Protein AF-A0A1V5LA03-F1 (afdb_monomer)

Radius of gyration: 18.46 Å; Cα contacts (8 Å, |Δi|>4): 116; chains: 1; bounding box: 47×45×46 Å

Structure (mmCIF, N/CA/C/O backbone):
data_AF-A0A1V5LA03-F1
#
_entry.id   AF-A0A1V5LA03-F1
#
loop_
_atom_site.group_PDB
_atom_site.id
_atom_site.type_symbol
_atom_site.label_atom_id
_atom_site.label_alt_id
_atom_site.label_comp_id
_atom_site.label_asym_id
_atom_site.label_entity_id
_atom_site.label_seq_id
_atom_site.pdbx_PDB_ins_code
_atom_site.Cartn_x
_atom_site.Cartn_y
_atom_site.Cartn_z
_atom_site.occupancy
_atom_site.B_iso_or_equiv
_atom_site.auth_seq_id
_atom_site.auth_comp_id
_atom_site.auth_asym_id
_atom_site.auth_atom_id
_atom_site.pdbx_PDB_model_num
ATOM 1 N N . MET A 1 1 ? 26.884 -15.734 13.656 1.00 36.31 1 MET A N 1
ATOM 2 C CA . MET A 1 1 ? 27.033 -14.374 14.225 1.00 36.31 1 MET A CA 1
ATOM 3 C C . MET A 1 1 ? 25.658 -13.723 14.182 1.00 36.31 1 MET A C 1
ATOM 5 O O . MET A 1 1 ? 25.024 -13.810 13.143 1.00 36.31 1 MET A O 1
ATOM 9 N N . ARG A 1 2 ? 25.130 -13.234 15.315 1.00 43.97 2 ARG A N 1
ATOM 10 C CA . ARG A 1 2 ? 23.730 -12.782 15.436 1.00 43.97 2 ARG A CA 1
ATOM 11 C C . ARG A 1 2 ? 23.626 -11.277 15.202 1.00 43.97 2 ARG A C 1
ATOM 13 O O . ARG A 1 2 ? 24.325 -10.519 15.867 1.00 43.97 2 ARG A O 1
ATOM 20 N N . ILE A 1 3 ? 22.720 -10.881 14.318 1.00 35.94 3 ILE A N 1
ATOM 21 C CA . ILE A 1 3 ? 22.256 -9.505 14.145 1.00 35.94 3 ILE A CA 1
ATOM 22 C C . ILE A 1 3 ? 20.833 -9.428 14.697 1.00 35.94 3 ILE A C 1
ATOM 24 O O . ILE A 1 3 ? 20.041 -10.348 14.512 1.00 35.94 3 ILE A O 1
ATOM 28 N N . GLY A 1 4 ? 20.533 -8.362 15.430 1.00 36.34 4 GLY A N 1
ATOM 29 C CA . GLY A 1 4 ? 19.195 -8.079 15.927 1.00 36.34 4 GLY A CA 1
ATOM 30 C C . GLY A 1 4 ? 18.905 -6.598 15.761 1.00 36.34 4 GLY A C 1
ATOM 31 O O . GLY A 1 4 ? 19.718 -5.768 16.165 1.00 36.34 4 GLY A O 1
ATOM 32 N N . ALA A 1 5 ? 17.749 -6.279 15.190 1.00 42.44 5 ALA A N 1
ATOM 33 C CA . ALA A 1 5 ? 17.231 -4.923 15.101 1.00 42.44 5 ALA A CA 1
ATOM 34 C C . ALA A 1 5 ? 16.001 -4.782 16.007 1.00 42.44 5 ALA A C 1
ATOM 36 O O . ALA A 1 5 ? 15.197 -5.705 16.137 1.00 42.44 5 ALA A O 1
ATOM 37 N N . LYS A 1 6 ? 15.865 -3.622 16.655 1.00 41.66 6 LYS A N 1
ATOM 38 C CA . LYS A 1 6 ? 14.656 -3.210 17.379 1.00 41.66 6 LYS A CA 1
ATOM 39 C C . LYS A 1 6 ? 14.138 -1.921 16.751 1.00 41.66 6 LYS A C 1
ATOM 41 O O . LYS A 1 6 ? 14.855 -0.924 16.762 1.00 41.66 6 LYS A O 1
ATOM 46 N N . CYS A 1 7 ? 12.897 -1.930 16.277 1.00 50.00 7 CYS A N 1
ATOM 47 C CA . CYS A 1 7 ? 12.140 -0.736 15.901 1.00 50.00 7 CYS A CA 1
ATOM 48 C C . CYS A 1 7 ? 11.028 -0.469 16.934 1.00 50.00 7 CYS A C 1
ATOM 50 O O . CYS A 1 7 ? 10.599 -1.381 17.643 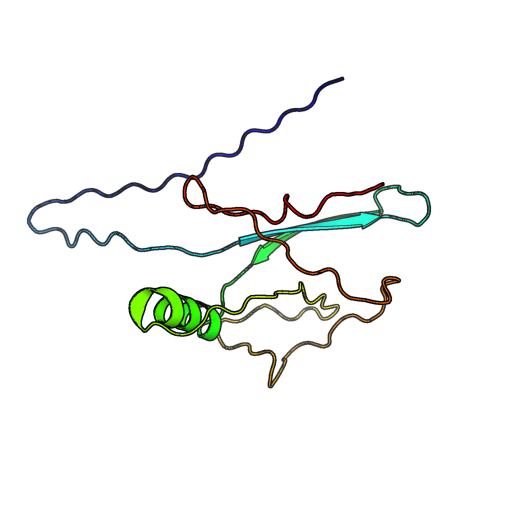1.00 50.00 7 CYS A O 1
ATOM 52 N N . ASN A 1 8 ? 10.611 0.792 17.079 1.00 34.53 8 ASN A N 1
ATOM 53 C CA . ASN A 1 8 ? 9.656 1.222 18.102 1.00 34.53 8 ASN A CA 1
ATOM 54 C C . ASN A 1 8 ? 8.779 2.366 17.578 1.00 34.53 8 ASN A C 1
ATOM 56 O O . ASN A 1 8 ? 9.279 3.479 17.426 1.00 34.53 8 ASN A O 1
ATOM 60 N N . ASP A 1 9 ? 7.480 2.117 17.411 1.00 32.81 9 ASP A N 1
ATOM 61 C CA . ASP A 1 9 ? 6.495 3.151 17.082 1.00 32.81 9 ASP A CA 1
ATOM 62 C C . ASP A 1 9 ? 5.584 3.456 18.281 1.00 32.81 9 ASP A C 1
ATOM 64 O O . ASP A 1 9 ? 5.076 2.568 18.972 1.00 32.81 9 ASP A O 1
ATOM 68 N N . ARG A 1 10 ? 5.396 4.754 18.564 1.00 37.56 10 ARG A N 1
ATOM 69 C CA . ARG A 1 10 ? 4.647 5.280 19.720 1.00 37.56 10 ARG A CA 1
ATOM 70 C C . ARG A 1 10 ? 3.389 6.026 19.271 1.00 37.56 10 ARG A C 1
ATOM 72 O O . ARG A 1 10 ? 3.447 6.844 18.364 1.00 37.56 10 ARG A O 1
ATOM 79 N N . ALA A 1 11 ? 2.285 5.844 19.999 1.00 39.97 11 ALA A N 1
ATOM 80 C CA . ALA A 1 11 ? 1.120 6.732 19.940 1.00 39.97 11 ALA A CA 1
ATOM 81 C C . ALA A 1 11 ? 0.682 7.099 21.367 1.00 39.97 11 ALA A C 1
ATOM 83 O O . ALA A 1 11 ? 0.507 6.207 22.200 1.00 39.97 11 ALA A O 1
ATOM 84 N N . SER A 1 12 ? 0.528 8.395 21.650 1.00 57.69 12 SER A N 1
ATOM 85 C CA . SER A 1 12 ? 0.073 8.949 22.933 1.00 57.69 12 SER A CA 1
ATOM 86 C C . SER A 1 12 ? -1.160 9.839 22.736 1.00 57.69 12 SER A C 1
ATOM 88 O O . SER A 1 12 ? -1.323 10.465 21.691 1.00 57.69 12 SER A O 1
ATOM 90 N N . ALA A 1 13 ? -2.030 9.907 23.748 1.00 52.38 13 ALA A N 1
ATOM 91 C CA . ALA A 1 13 ? -3.160 10.836 23.798 1.00 52.38 13 ALA A CA 1
ATOM 92 C C . ALA A 1 13 ? -3.280 11.447 25.204 1.00 52.38 13 ALA A C 1
ATOM 94 O O . ALA A 1 13 ? -3.107 10.745 26.198 1.00 52.38 13 ALA A O 1
ATOM 95 N N . ALA A 1 14 ? -3.579 12.747 25.284 1.00 55.81 14 ALA A N 1
ATOM 96 C CA . ALA A 1 14 ? -3.845 13.475 26.527 1.00 55.81 14 ALA A CA 1
ATOM 97 C C . ALA A 1 14 ? -5.140 14.297 26.395 1.00 55.81 14 ALA A C 1
ATOM 99 O O . ALA A 1 14 ? -5.385 14.907 25.348 1.00 55.81 14 ALA A O 1
ATOM 100 N N . VAL A 1 15 ? -5.961 14.326 27.453 1.00 49.31 15 VAL A N 1
ATOM 101 C CA . VAL A 1 15 ? -7.228 15.079 27.515 1.00 49.31 15 VAL A CA 1
ATOM 102 C C . VAL A 1 15 ? -7.125 16.225 28.520 1.00 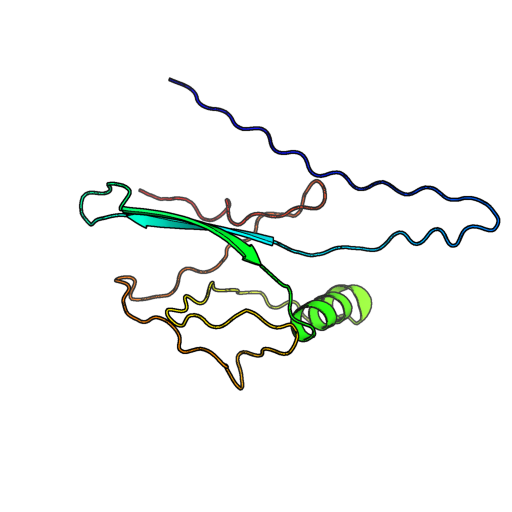49.31 15 VAL A C 1
ATOM 104 O O . VAL A 1 15 ? -6.851 15.984 29.690 1.00 49.31 15 VAL A O 1
ATOM 107 N N . GLY A 1 16 ? -7.341 17.465 28.067 1.00 46.34 16 GLY A N 1
ATOM 108 C CA . GLY A 1 16 ? -7.402 18.665 28.910 1.00 46.34 16 GLY A CA 1
ATOM 109 C C . GLY A 1 16 ? -8.673 19.471 28.627 1.00 46.34 16 GLY A C 1
ATOM 110 O O . GLY A 1 16 ? -9.061 19.621 27.470 1.00 46.34 16 GLY A O 1
ATOM 111 N N . LEU A 1 17 ? -9.337 19.975 29.673 1.00 41.78 17 LEU A N 1
ATOM 112 C CA . LEU A 1 17 ? -10.579 20.748 29.553 1.00 41.78 17 LEU A CA 1
ATOM 113 C C . LEU A 1 17 ? -10.304 22.066 28.800 1.00 41.78 17 LEU A C 1
ATOM 115 O O . LEU A 1 17 ? -9.498 22.876 29.247 1.00 41.78 17 LEU A O 1
ATOM 119 N N . GLY A 1 18 ? -10.945 22.261 27.644 1.00 53.47 18 GLY A N 1
ATOM 120 C CA . GLY A 1 18 ? -10.741 23.425 26.763 1.00 53.47 18 GLY A CA 1
ATOM 121 C C . GLY A 1 18 ? -9.760 23.201 25.605 1.00 53.47 18 GLY A C 1
ATOM 122 O O . GLY A 1 18 ? -9.753 23.975 24.649 1.00 53.47 18 GLY A O 1
ATOM 123 N N . SER A 1 19 ? -9.008 22.102 25.615 1.00 52.28 19 SER A N 1
ATOM 124 C CA . SER A 1 19 ? -8.227 21.646 24.467 1.00 52.28 19 SER A CA 1
ATOM 125 C C . SER A 1 19 ? -9.067 20.661 23.663 1.00 52.28 19 SER A C 1
ATOM 127 O O . SER A 1 19 ? -9.583 19.685 24.205 1.00 52.28 19 SER A O 1
ATOM 129 N N . ARG A 1 20 ? -9.198 20.868 22.347 1.00 52.78 20 ARG A N 1
ATOM 130 C CA . ARG A 1 20 ? -9.663 19.797 21.454 1.00 52.78 20 ARG A CA 1
ATOM 131 C C . ARG A 1 20 ? -8.589 18.717 21.429 1.00 52.78 20 ARG A C 1
ATOM 133 O O . ARG A 1 20 ? -7.708 18.737 20.575 1.00 52.78 20 ARG A O 1
ATOM 140 N N . SER A 1 21 ? -8.651 17.791 22.374 1.00 53.06 21 SER A N 1
ATOM 141 C CA . SER A 1 21 ? -7.851 16.576 22.366 1.00 53.06 21 SER A CA 1
ATOM 142 C C . SER A 1 21 ? -8.282 15.718 21.187 1.00 53.06 21 SER A C 1
ATOM 144 O O . SER A 1 21 ? -9.173 14.882 21.286 1.00 53.06 21 SER A O 1
ATOM 146 N N . ARG A 1 22 ? -7.683 15.982 20.026 1.00 53.12 22 ARG A N 1
ATOM 147 C CA . ARG A 1 22 ? -7.818 15.148 18.837 1.00 53.12 22 ARG A CA 1
ATOM 148 C C . ARG A 1 22 ? -6.743 14.071 18.901 1.00 53.12 22 ARG A C 1
ATOM 150 O O . ARG A 1 22 ? -5.596 14.320 18.548 1.00 53.12 22 ARG A O 1
ATOM 157 N N . ALA A 1 23 ? -7.121 12.877 19.343 1.00 56.31 23 ALA A N 1
ATOM 158 C CA . ALA A 1 23 ? -6.393 11.671 18.972 1.00 56.31 23 ALA A CA 1
ATOM 159 C C . ALA A 1 23 ? -6.784 11.341 17.521 1.00 56.31 23 ALA A C 1
ATOM 161 O O . ALA A 1 23 ? -7.953 11.083 17.245 1.00 56.31 23 ALA A O 1
ATOM 162 N N . GLY A 1 24 ? -5.840 11.449 16.586 1.00 67.00 24 GLY A N 1
ATOM 163 C CA . GLY A 1 24 ? -6.039 11.084 15.182 1.00 67.00 24 GLY A CA 1
ATOM 164 C C . GLY A 1 24 ? -5.301 9.790 14.857 1.00 67.00 24 GLY A C 1
ATOM 165 O O . GLY A 1 24 ? -4.173 9.604 15.313 1.00 67.00 24 GLY A O 1
ATOM 166 N N . ALA A 1 25 ? -5.917 8.914 14.066 1.00 74.44 25 ALA A N 1
ATOM 167 C CA . ALA A 1 25 ? -5.216 7.784 13.470 1.00 74.44 25 ALA A CA 1
ATOM 168 C C . ALA A 1 25 ? -4.392 8.287 12.276 1.00 74.44 25 ALA A C 1
ATOM 170 O O . ALA A 1 25 ? -4.928 8.952 11.39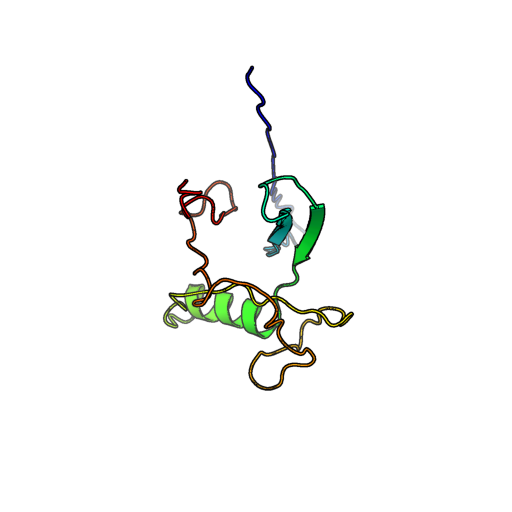1 1.00 74.44 25 ALA A O 1
ATOM 171 N N . LYS A 1 26 ? -3.091 7.990 12.267 1.00 80.12 26 LYS A N 1
ATOM 172 C CA . LYS A 1 26 ? -2.234 8.133 11.087 1.00 80.12 26 LYS A CA 1
ATOM 173 C C . LYS A 1 26 ? -1.939 6.732 10.588 1.00 80.12 26 LYS A C 1
ATOM 175 O O . LYS A 1 26 ? -1.416 5.920 11.346 1.00 80.12 26 LYS A O 1
ATOM 180 N N . LEU A 1 27 ? -2.325 6.462 9.353 1.00 83.38 27 LEU A N 1
ATOM 181 C CA . LEU A 1 27 ? -2.107 5.186 8.695 1.00 83.38 27 LEU A CA 1
ATOM 182 C C . LEU A 1 27 ? -1.125 5.434 7.554 1.00 83.38 27 LEU A C 1
ATOM 184 O O . LEU A 1 27 ? -1.237 6.431 6.844 1.00 83.38 27 LEU A O 1
ATOM 188 N N . GLY A 1 28 ? -0.144 4.556 7.433 1.00 84.44 28 GLY A N 1
ATOM 189 C CA . GLY A 1 28 ? 0.917 4.631 6.442 1.00 84.44 28 GLY A CA 1
ATOM 190 C C . GLY A 1 28 ? 1.727 3.345 6.473 1.00 84.44 28 GLY A C 1
ATOM 191 O O . GLY A 1 28 ? 1.502 2.484 7.326 1.00 84.44 28 GLY A O 1
ATOM 192 N N . GLY A 1 29 ? 2.660 3.220 5.542 1.00 83.31 29 GLY A N 1
ATOM 193 C CA . GLY A 1 29 ? 3.541 2.066 5.464 1.00 83.31 29 GLY A CA 1
ATOM 194 C C . GLY A 1 29 ? 4.907 2.461 4.942 1.00 83.31 29 GLY A C 1
ATOM 195 O O . GLY A 1 29 ? 5.086 3.530 4.362 1.00 83.31 29 GLY A O 1
ATOM 196 N N . VAL A 1 30 ? 5.868 1.577 5.155 1.00 85.69 30 VAL A N 1
ATOM 197 C CA . VAL A 1 30 ? 7.189 1.664 4.550 1.00 85.69 30 VAL A CA 1
ATOM 198 C C . VAL A 1 30 ? 7.431 0.341 3.856 1.00 85.69 30 VAL A C 1
ATOM 200 O O . VAL A 1 30 ? 7.232 -0.709 4.464 1.00 85.69 30 VAL A O 1
ATOM 203 N N . PHE A 1 31 ? 7.862 0.410 2.606 1.00 83.25 31 PHE A N 1
ATOM 204 C CA . PHE A 1 31 ? 8.312 -0.742 1.850 1.00 83.25 31 PHE A CA 1
ATOM 205 C C . PHE A 1 31 ? 9.825 -0.707 1.746 1.00 83.25 31 PHE A C 1
ATOM 207 O O . PHE A 1 31 ? 10.425 0.338 1.499 1.00 83.25 31 PHE A O 1
ATOM 214 N N . GLU A 1 32 ? 10.428 -1.864 1.960 1.00 86.25 32 GLU A N 1
ATOM 215 C CA . GLU A 1 32 ? 11.839 -2.098 1.717 1.00 86.25 32 GLU A CA 1
ATOM 216 C C . GLU A 1 32 ? 11.910 -3.056 0.531 1.00 86.25 32 GLU A C 1
ATOM 218 O O . GLU A 1 32 ? 11.330 -4.142 0.563 1.00 86.25 32 GLU A O 1
ATOM 223 N N . LEU A 1 33 ? 12.522 -2.595 -0.554 1.00 81.56 33 LEU A N 1
ATOM 224 C CA . LEU A 1 33 ? 12.677 -3.330 -1.796 1.00 81.56 33 LEU A CA 1
ATOM 225 C C . LEU A 1 33 ? 14.135 -3.752 -1.915 1.00 81.56 33 LEU A C 1
ATOM 227 O O . LEU A 1 33 ? 15.046 -2.954 -1.690 1.00 81.56 33 LEU A O 1
ATOM 231 N N . GLU A 1 34 ? 14.363 -5.001 -2.294 1.00 85.50 34 GLU A N 1
ATOM 232 C CA . GLU A 1 34 ? 15.687 -5.514 -2.617 1.00 85.50 34 GLU A CA 1
ATOM 233 C C . GLU A 1 34 ? 15.649 -6.129 -4.008 1.00 85.50 34 GLU A C 1
ATOM 235 O O . GLU A 1 34 ? 14.848 -7.021 -4.282 1.00 85.50 34 GLU A O 1
ATOM 240 N N . CYS A 1 35 ? 16.549 -5.685 -4.880 1.00 81.94 35 CYS A N 1
ATOM 241 C CA . CYS A 1 35 ? 16.812 -6.370 -6.134 1.00 81.94 35 CYS A CA 1
ATOM 242 C C . CYS A 1 35 ? 18.080 -7.197 -5.982 1.00 81.94 35 CYS A C 1
ATOM 244 O O . CYS A 1 35 ? 19.140 -6.683 -5.603 1.00 81.94 35 CYS A O 1
ATOM 246 N N . ARG A 1 36 ? 17.981 -8.488 -6.294 1.00 84.38 36 ARG A N 1
ATOM 247 C CA . ARG A 1 36 ? 19.094 -9.434 -6.248 1.00 84.38 36 ARG A CA 1
ATOM 248 C C . ARG A 1 36 ? 19.433 -9.896 -7.654 1.00 84.38 36 ARG A C 1
ATOM 250 O O . ARG A 1 36 ? 18.564 -10.056 -8.502 1.00 84.38 36 ARG A O 1
ATOM 257 N N . ARG A 1 37 ? 20.725 -10.081 -7.903 1.00 83.75 37 ARG A N 1
ATOM 258 C CA . ARG A 1 37 ? 21.219 -10.688 -9.139 1.00 83.75 37 ARG A CA 1
ATOM 259 C C . ARG A 1 37 ? 20.885 -12.187 -9.152 1.00 83.75 37 ARG A C 1
ATOM 261 O O . ARG A 1 37 ? 20.657 -12.760 -8.087 1.00 83.75 37 ARG A O 1
ATOM 268 N N . PRO A 1 38 ? 20.967 -12.853 -10.319 1.00 82.31 38 PRO A N 1
ATOM 269 C CA . PRO A 1 38 ? 20.760 -14.301 -10.416 1.00 82.31 38 PRO A CA 1
ATOM 270 C C . PRO A 1 38 ? 21.688 -15.150 -9.529 1.00 82.31 38 PRO A C 1
ATOM 272 O O . PRO A 1 38 ? 21.368 -16.291 -9.221 1.00 82.31 38 PRO A O 1
ATOM 275 N N . ASP A 1 39 ? 22.838 -14.613 -9.109 1.00 87.81 39 ASP A N 1
ATOM 276 C CA . ASP A 1 39 ? 23.768 -15.268 -8.178 1.00 87.81 39 ASP A CA 1
ATOM 277 C C . ASP A 1 39 ? 23.398 -15.078 -6.689 1.00 87.81 39 ASP A C 1
ATOM 279 O O . ASP A 1 39 ? 24.148 -15.495 -5.806 1.00 87.81 39 ASP A O 1
ATOM 283 N N . GLY A 1 40 ? 22.266 -14.427 -6.401 1.00 83.25 40 GLY A N 1
ATOM 284 C CA . GLY A 1 40 ? 21.774 -14.125 -5.056 1.00 83.25 40 GLY A CA 1
ATOM 285 C C . GLY A 1 40 ? 22.397 -12.884 -4.406 1.00 83.25 40 GLY A C 1
ATOM 286 O O . GLY A 1 40 ? 21.974 -12.493 -3.312 1.00 83.25 40 GLY A O 1
ATOM 287 N N . SER A 1 41 ? 23.375 -12.234 -5.052 1.00 88.31 41 SER A N 1
ATOM 288 C CA . SER A 1 41 ? 24.000 -11.016 -4.530 1.00 88.31 41 SER A CA 1
ATOM 289 C C . SER A 1 41 ? 23.066 -9.810 -4.638 1.00 88.31 41 SER A C 1
ATOM 291 O O . SER A 1 41 ? 22.363 -9.633 -5.633 1.00 88.31 41 SER A O 1
ATOM 293 N N . LEU A 1 42 ? 23.081 -8.937 -3.626 1.00 87.75 42 LEU A N 1
ATOM 294 C CA . LEU A 1 42 ? 22.302 -7.699 -3.642 1.00 87.75 42 LEU A CA 1
ATOM 295 C C . LEU A 1 42 ? 22.804 -6.786 -4.774 1.00 87.75 42 LEU A C 1
ATOM 297 O O . LEU A 1 42 ? 23.983 -6.414 -4.825 1.00 87.75 42 LEU A O 1
ATOM 301 N N . ALA A 1 43 ? 21.916 -6.449 -5.705 1.00 87.56 43 ALA A N 1
ATOM 302 C CA . ALA A 1 43 ? 22.176 -5.467 -6.749 1.00 87.56 43 ALA A CA 1
ATOM 303 C C . ALA A 1 43 ? 21.959 -4.057 -6.201 1.00 87.56 43 ALA A C 1
ATOM 305 O O . ALA A 1 43 ? 22.858 -3.220 -6.296 1.00 87.56 43 ALA A O 1
ATOM 306 N N . TRP A 1 44 ? 20.794 -3.831 -5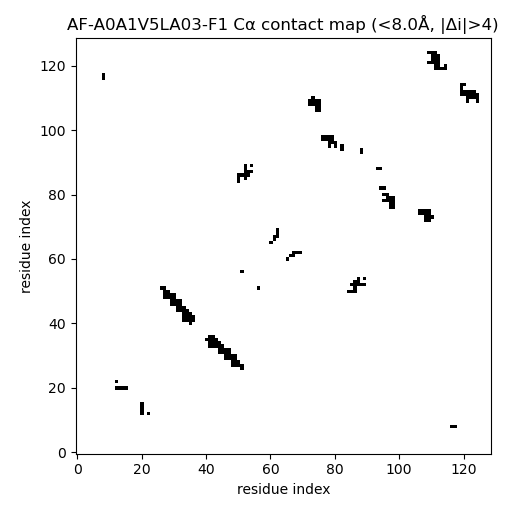.594 1.00 86.81 44 TRP A N 1
ATOM 307 C CA . TRP A 1 44 ? 20.421 -2.591 -4.924 1.00 86.81 44 TRP A CA 1
ATOM 308 C C . TRP A 1 44 ? 19.305 -2.846 -3.902 1.00 86.81 44 TRP A C 1
ATOM 310 O O . TRP A 1 44 ? 18.623 -3.869 -3.956 1.00 86.81 44 TRP A O 1
ATOM 320 N N . SER A 1 45 ? 19.135 -1.910 -2.969 1.00 87.19 45 SER A N 1
ATOM 321 C CA . SER A 1 45 ? 18.017 -1.876 -2.027 1.00 87.19 45 SER A CA 1
ATOM 322 C C . SER A 1 45 ? 17.480 -0.452 -1.924 1.00 87.19 45 SER A C 1
ATOM 324 O O . SER A 1 45 ? 18.249 0.510 -2.000 1.00 87.19 45 SER A O 1
ATOM 326 N N . GLU A 1 46 ? 16.167 -0.328 -1.776 1.00 85.00 46 GLU A N 1
ATOM 327 C CA . GLU A 1 46 ? 15.461 0.935 -1.621 1.00 85.00 46 GLU A CA 1
ATOM 328 C C . GLU A 1 46 ? 14.475 0.848 -0.458 1.00 85.00 46 GLU A C 1
ATOM 330 O O . GLU A 1 46 ? 13.858 -0.186 -0.219 1.00 85.00 46 GLU A O 1
ATOM 335 N N . ARG A 1 47 ? 14.300 1.959 0.257 1.00 85.81 47 ARG A N 1
ATOM 336 C CA . ARG A 1 47 ? 13.279 2.102 1.290 1.00 85.81 47 ARG A CA 1
ATOM 337 C C . ARG A 1 47 ? 12.369 3.263 0.918 1.00 85.81 47 ARG A C 1
ATOM 339 O O . ARG A 1 47 ? 12.816 4.408 0.925 1.00 85.81 47 ARG A O 1
ATOM 346 N N . ALA A 1 48 ? 11.102 2.968 0.659 1.00 82.69 48 ALA A N 1
ATOM 347 C CA . ALA A 1 48 ? 10.106 3.933 0.214 1.00 82.69 48 ALA A CA 1
ATOM 348 C C . ALA A 1 48 ? 8.958 4.050 1.224 1.00 82.69 48 ALA A C 1
ATOM 350 O O . ALA A 1 48 ? 8.465 3.055 1.760 1.00 82.69 48 ALA A O 1
ATOM 351 N N . GLU A 1 49 ? 8.521 5.278 1.495 1.00 84.25 49 GLU A N 1
ATOM 352 C CA . GLU A 1 49 ? 7.296 5.525 2.258 1.00 84.25 49 GLU A CA 1
ATOM 353 C C . GLU A 1 49 ? 6.091 5.409 1.326 1.00 84.25 49 GLU A C 1
ATOM 355 O O . GLU A 1 49 ? 6.088 5.971 0.233 1.00 84.25 49 GLU A O 1
ATOM 360 N N . ASN A 1 50 ? 5.059 4.691 1.764 1.00 81.50 50 ASN A N 1
ATOM 361 C CA . ASN A 1 50 ? 3.840 4.525 0.991 1.00 81.50 50 ASN A CA 1
ATOM 362 C C . ASN A 1 50 ? 2.713 5.398 1.531 1.00 81.50 50 ASN A C 1
ATOM 364 O O . ASN A 1 50 ? 2.381 5.363 2.723 1.00 81.50 50 ASN A O 1
ATOM 368 N N . ILE A 1 51 ? 2.080 6.121 0.613 1.00 86.69 51 ILE A N 1
ATOM 369 C CA . ILE A 1 51 ? 0.837 6.837 0.865 1.00 86.69 51 ILE A CA 1
ATOM 370 C C . ILE A 1 51 ? -0.346 5.869 0.796 1.00 86.69 51 ILE A C 1
ATOM 372 O O . ILE A 1 51 ? -0.396 4.964 -0.034 1.00 86.69 51 ILE A O 1
ATOM 376 N N . ILE A 1 52 ? -1.332 6.078 1.663 1.00 88.75 52 ILE A N 1
ATOM 377 C CA . ILE A 1 52 ? -2.644 5.446 1.522 1.00 88.75 52 ILE A CA 1
ATOM 378 C C . ILE A 1 52 ? -3.529 6.423 0.755 1.00 88.75 52 ILE A C 1
ATOM 380 O O . ILE A 1 52 ? -3.688 7.567 1.181 1.00 88.75 52 ILE A O 1
ATOM 384 N N . THR A 1 53 ? -4.077 5.981 -0.375 1.00 90.62 53 THR A N 1
ATOM 385 C CA . THR A 1 53 ? -4.976 6.791 -1.206 1.00 90.62 53 THR A CA 1
ATOM 386 C C . THR A 1 53 ? -6.273 7.121 -0.466 1.00 90.62 53 THR A C 1
ATOM 388 O O . THR A 1 53 ? -6.647 6.446 0.497 1.00 90.62 53 THR A O 1
ATOM 391 N N . ASP A 1 54 ? -6.998 8.136 -0.934 1.00 91.62 54 ASP A N 1
ATOM 392 C CA . ASP A 1 54 ? -8.300 8.519 -0.379 1.00 91.62 54 ASP A CA 1
ATOM 393 C C . ASP A 1 54 ? -9.289 7.344 -0.428 1.00 91.62 54 ASP A C 1
ATOM 395 O O . ASP A 1 54 ? -10.029 7.100 0.527 1.00 91.62 54 ASP A O 1
ATOM 399 N N . GLU A 1 55 ? -9.254 6.556 -1.507 1.00 91.31 55 GLU A N 1
ATOM 400 C CA . GLU A 1 55 ? -10.031 5.321 -1.627 1.00 91.31 55 GLU A CA 1
ATOM 401 C C . GLU A 1 55 ? -9.642 4.296 -0.551 1.00 91.31 55 GLU A C 1
ATOM 403 O O . GLU A 1 55 ? -10.517 3.703 0.082 1.00 91.31 55 GLU A O 1
ATOM 408 N N . GLY A 1 56 ? -8.342 4.123 -0.288 1.00 90.50 56 GLY A N 1
ATOM 409 C CA . GLY A 1 56 ? -7.849 3.246 0.773 1.00 90.50 56 GLY A CA 1
ATOM 410 C C . GLY A 1 56 ? -8.299 3.695 2.166 1.00 90.50 56 GLY A C 1
ATOM 411 O O . GLY A 1 56 ? -8.756 2.875 2.963 1.00 90.50 56 GLY A O 1
ATOM 412 N N . LEU A 1 57 ? -8.240 4.997 2.457 1.00 92.19 57 LEU A N 1
ATOM 413 C CA . LEU A 1 57 ? -8.715 5.554 3.728 1.00 92.19 57 LEU A CA 1
ATOM 414 C C . LEU A 1 57 ? -10.227 5.36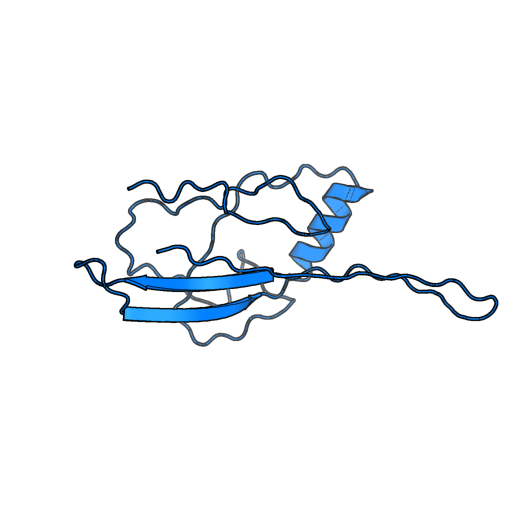2 3.904 1.00 92.19 57 LEU A C 1
ATOM 416 O O . LEU A 1 57 ? -10.668 4.945 4.978 1.00 92.19 57 LEU A O 1
ATOM 420 N N . ASN A 1 58 ? -11.015 5.597 2.852 1.00 93.06 58 ASN A N 1
ATOM 421 C CA . ASN A 1 58 ? -12.455 5.337 2.864 1.00 93.06 58 ASN A CA 1
ATOM 422 C C . ASN A 1 58 ? -12.750 3.849 3.079 1.00 93.06 58 ASN A C 1
ATOM 424 O O . ASN A 1 58 ? -13.564 3.507 3.934 1.00 93.06 58 ASN A O 1
ATOM 428 N N . ARG A 1 59 ? -12.021 2.952 2.400 1.00 93.31 59 ARG A N 1
ATOM 429 C CA . ARG A 1 59 ? -12.177 1.503 2.576 1.00 93.31 59 ARG A CA 1
ATOM 430 C C . ARG A 1 59 ? -11.939 1.067 4.019 1.00 93.31 59 ARG A C 1
ATOM 432 O O . ARG A 1 59 ? -12.652 0.197 4.513 1.00 93.31 59 ARG A O 1
ATOM 439 N N . ILE A 1 60 ? -10.968 1.663 4.708 1.00 92.69 60 ILE A N 1
ATOM 440 C CA . ILE A 1 60 ? -10.703 1.368 6.123 1.00 92.69 60 ILE A CA 1
ATOM 441 C C . ILE A 1 60 ? -11.901 1.769 6.991 1.00 92.69 60 ILE A C 1
ATOM 443 O O . ILE A 1 60 ? -12.302 1.001 7.865 1.00 92.69 60 ILE A O 1
ATOM 447 N N . LEU A 1 61 ? -12.508 2.932 6.740 1.00 93.94 61 LEU A N 1
ATOM 448 C CA . LEU A 1 61 ? -13.714 3.364 7.454 1.00 93.94 61 LEU A CA 1
ATOM 449 C C . LEU A 1 61 ? -14.913 2.456 7.147 1.00 93.94 61 LEU A C 1
ATOM 451 O O . LEU A 1 61 ? -15.636 2.071 8.067 1.00 93.94 61 LEU A O 1
ATOM 455 N N . ASP A 1 62 ? -15.088 2.059 5.890 1.00 96.38 62 ASP A N 1
ATOM 456 C CA . ASP A 1 62 ? -16.182 1.188 5.464 1.00 96.38 62 ASP A CA 1
ATOM 457 C C . ASP A 1 62 ? -16.096 -0.205 6.099 1.00 96.38 62 ASP A C 1
ATOM 459 O O . ASP A 1 62 ? -17.089 -0.729 6.606 1.00 96.38 62 ASP A O 1
ATOM 463 N N . VAL A 1 63 ? -14.904 -0.804 6.126 1.00 95.44 63 VAL A N 1
ATOM 464 C CA . VAL A 1 63 ? -14.699 -2.122 6.743 1.00 95.44 63 VAL A CA 1
ATOM 465 C C . VAL A 1 63 ? -14.887 -2.050 8.258 1.00 95.44 63 VAL A C 1
ATOM 467 O O . VAL A 1 63 ? -15.563 -2.896 8.838 1.00 95.44 63 VAL A O 1
ATOM 470 N N . MET A 1 64 ? -14.326 -1.028 8.912 1.00 93.31 64 MET A N 1
ATOM 471 C CA . MET A 1 64 ? -14.315 -0.958 10.376 1.00 93.31 64 MET A CA 1
ATOM 472 C C . MET A 1 64 ? -15.629 -0.462 10.988 1.00 93.31 64 MET A C 1
ATOM 474 O O . MET A 1 64 ? -15.938 -0.831 12.120 1.00 93.31 64 MET A O 1
ATOM 478 N N . LEU A 1 65 ? -16.376 0.402 10.291 1.00 94.31 65 LEU A N 1
ATOM 479 C CA . LEU A 1 65 ? -17.551 1.087 10.848 1.00 94.31 65 LEU A CA 1
ATOM 480 C C . LEU A 1 65 ? -18.838 0.824 10.065 1.00 94.31 65 LEU A C 1
ATOM 482 O O . LEU A 1 65 ? -19.908 0.783 10.672 1.00 94.31 65 LEU A O 1
ATOM 486 N N . HIS A 1 66 ? -18.756 0.670 8.742 1.00 95.50 66 HIS A N 1
ATOM 487 C CA . HIS A 1 66 ? -19.935 0.467 7.894 1.00 95.50 66 HIS A CA 1
ATOM 488 C C . HIS A 1 66 ? -20.301 -1.016 7.719 1.00 95.50 66 HIS A C 1
ATOM 490 O O . HIS A 1 66 ? -21.440 -1.332 7.382 1.00 95.50 66 HIS A O 1
ATOM 496 N N . GLY A 1 67 ? -19.368 -1.931 8.001 1.00 93.94 67 GLY A N 1
ATOM 497 C CA . GLY A 1 67 ? -19.578 -3.374 7.879 1.00 93.94 67 GLY A CA 1
ATOM 498 C C . GLY A 1 67 ? -19.361 -3.912 6.464 1.00 93.94 67 GLY A C 1
ATOM 499 O O . GLY A 1 67 ? -19.831 -5.004 6.146 1.00 93.94 67 GLY A O 1
ATOM 500 N N . THR A 1 68 ? -18.653 -3.168 5.611 1.00 96.12 68 THR A N 1
ATOM 501 C CA . THR A 1 68 ? -18.226 -3.664 4.298 1.00 96.12 68 THR A CA 1
ATOM 502 C C . THR A 1 68 ? -17.256 -4.833 4.467 1.00 96.12 68 THR A C 1
ATOM 504 O O . THR A 1 68 ? -16.423 -4.851 5.374 1.00 96.12 68 THR A O 1
ATOM 507 N N . THR A 1 69 ? -17.338 -5.824 3.580 1.00 95.88 69 THR A N 1
ATOM 508 C CA . THR A 1 69 ? -16.407 -6.957 3.584 1.00 95.88 69 THR A CA 1
ATOM 509 C C . THR A 1 69 ? -14.982 -6.495 3.272 1.00 95.88 69 THR A C 1
ATOM 511 O O . THR A 1 69 ? -14.751 -5.707 2.356 1.00 95.88 69 THR A O 1
ATOM 514 N N . GLN A 1 70 ? -14.015 -7.002 4.035 1.00 93.38 70 GLN A N 1
ATOM 515 C CA . GLN A 1 70 ? -12.599 -6.727 3.821 1.00 93.38 70 GLN A CA 1
ATOM 516 C C . GLN A 1 70 ? -12.123 -7.277 2.466 1.00 93.38 70 GLN A C 1
ATOM 518 O O . GLN A 1 70 ? -12.475 -8.392 2.080 1.00 93.38 70 GLN A O 1
ATOM 523 N N . THR A 1 71 ? -11.262 -6.527 1.774 1.00 91.56 71 THR A N 1
ATOM 524 C CA . THR A 1 71 ? -10.467 -7.077 0.667 1.00 91.56 71 THR A CA 1
ATOM 525 C C . THR A 1 71 ? -9.478 -8.096 1.233 1.00 91.56 71 THR A C 1
ATOM 527 O O . THR A 1 71 ? -8.564 -7.717 1.965 1.00 91.56 71 THR A O 1
ATOM 530 N N . ALA A 1 72 ? -9.677 -9.374 0.911 1.00 88.69 72 ALA A N 1
ATOM 531 C CA . ALA A 1 72 ? -8.945 -10.486 1.521 1.00 88.69 72 ALA A CA 1
ATOM 532 C C . ALA A 1 72 ? -7.598 -10.806 0.855 1.00 88.69 72 ALA A C 1
ATOM 534 O O . ALA A 1 72 ? -6.814 -11.572 1.400 1.00 88.69 72 ALA A O 1
ATOM 535 N N . THR A 1 73 ? -7.333 -10.282 -0.341 1.00 90.00 73 THR A N 1
ATOM 536 C CA . THR A 1 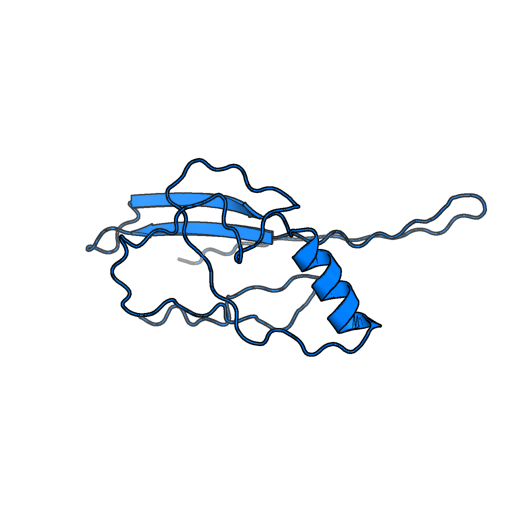73 ? -6.090 -10.568 -1.062 1.00 90.00 73 THR A CA 1
ATOM 537 C C . THR A 1 73 ? -5.527 -9.286 -1.632 1.00 90.00 73 THR A C 1
ATOM 539 O O . THR A 1 73 ? -6.222 -8.547 -2.330 1.00 90.00 73 THR A O 1
ATOM 542 N N . TRP A 1 74 ? -4.261 -9.044 -1.319 1.00 87.81 74 TRP A N 1
ATOM 543 C CA . TRP A 1 74 ? -3.513 -7.876 -1.748 1.00 87.81 74 TRP A CA 1
ATOM 544 C C . TRP A 1 74 ? -2.264 -8.314 -2.500 1.00 87.81 74 TRP A C 1
ATOM 546 O O . TRP A 1 74 ? -1.724 -9.391 -2.259 1.00 87.81 74 TRP A O 1
ATOM 556 N N . TYR A 1 75 ? -1.800 -7.456 -3.399 1.00 85.81 75 TYR A N 1
ATOM 557 C CA . TYR A 1 75 ? -0.574 -7.642 -4.165 1.00 85.81 75 TYR A CA 1
ATOM 558 C C . TYR A 1 75 ? 0.199 -6.326 -4.163 1.00 85.81 75 TYR A C 1
ATOM 560 O O . TYR A 1 75 ? -0.407 -5.252 -4.118 1.00 85.81 75 TYR A O 1
ATOM 568 N N . CYS A 1 76 ? 1.527 -6.402 -4.224 1.00 83.25 76 CYS A N 1
ATOM 569 C CA . CYS A 1 76 ? 2.352 -5.230 -4.492 1.00 83.25 76 CYS A CA 1
ATOM 570 C C . CYS A 1 76 ? 2.445 -5.040 -6.011 1.00 83.25 76 CYS A C 1
ATOM 572 O O . CYS A 1 76 ? 2.853 -5.960 -6.719 1.00 83.25 76 CYS A O 1
ATOM 574 N N . GLY A 1 77 ? 2.028 -3.875 -6.507 1.00 81.88 77 GLY A N 1
ATOM 575 C CA . GLY A 1 77 ? 2.217 -3.497 -7.906 1.00 81.88 77 GLY A CA 1
ATOM 576 C C . GLY A 1 77 ? 3.561 -2.799 -8.071 1.00 81.88 77 GLY A C 1
ATOM 577 O O . GLY A 1 77 ? 3.800 -1.777 -7.431 1.00 81.88 77 GLY A O 1
ATOM 578 N N . LEU A 1 78 ? 4.432 -3.345 -8.916 1.00 82.44 78 LEU A N 1
ATOM 579 C CA . LEU A 1 78 ? 5.725 -2.737 -9.229 1.00 82.44 78 LEU A CA 1
ATOM 580 C C . LEU A 1 78 ? 5.557 -1.753 -10.385 1.00 82.44 78 LEU A C 1
ATOM 582 O O . LEU A 1 78 ? 4.920 -2.077 -11.382 1.00 82.44 78 LEU A O 1
ATOM 586 N N . VAL A 1 79 ? 6.138 -0.562 -10.283 1.00 81.19 79 VAL A N 1
ATOM 587 C CA . VAL A 1 79 ? 6.047 0.477 -11.319 1.00 81.19 79 VAL A CA 1
ATOM 588 C C . VAL A 1 79 ? 7.446 0.903 -11.745 1.00 81.19 79 VAL A C 1
ATOM 590 O O . VAL A 1 79 ? 8.324 1.068 -10.906 1.00 81.19 79 VAL A O 1
ATOM 593 N N . GLU A 1 80 ? 7.665 1.067 -13.050 1.00 77.50 80 GLU A N 1
ATOM 594 C CA . GLU A 1 80 ? 8.961 1.517 -13.598 1.00 77.50 80 GLU A CA 1
ATOM 595 C C . GLU A 1 80 ? 8.963 3.010 -13.951 1.00 77.50 80 GLU A C 1
ATOM 597 O O . GLU A 1 80 ? 10.003 3.588 -14.265 1.00 77.50 80 GLU A O 1
ATOM 602 N N . SER A 1 81 ? 7.793 3.653 -13.932 1.00 76.12 81 SER A N 1
ATOM 603 C CA . SER A 1 81 ? 7.674 5.079 -14.212 1.00 76.12 81 SER A CA 1
ATOM 604 C C . SER A 1 81 ? 8.013 5.912 -12.981 1.00 76.12 81 SER A C 1
ATOM 606 O O . SER A 1 81 ? 7.619 5.581 -11.866 1.00 76.12 81 SER A O 1
ATOM 608 N N . ASN A 1 82 ? 8.658 7.060 -13.197 1.00 73.19 82 ASN A N 1
ATOM 609 C CA . ASN A 1 82 ? 8.944 8.047 -12.153 1.00 73.19 82 ASN A CA 1
ATOM 610 C C . ASN A 1 82 ? 7.691 8.878 -11.801 1.00 73.19 82 ASN A C 1
ATOM 612 O O . ASN A 1 82 ? 7.703 10.107 -11.876 1.00 73.19 82 ASN A O 1
ATOM 616 N N . THR A 1 83 ? 6.581 8.191 -11.530 1.00 80.88 83 THR A N 1
ATOM 617 C CA . THR A 1 83 ? 5.290 8.799 -11.209 1.00 80.88 83 THR A CA 1
ATOM 618 C C . THR A 1 83 ? 5.184 8.956 -9.700 1.00 80.88 83 THR A C 1
ATOM 620 O O . THR A 1 83 ? 5.172 7.963 -8.976 1.00 80.88 83 THR A O 1
ATOM 623 N N . ASP A 1 84 ? 5.056 10.196 -9.230 1.00 82.88 84 ASP A N 1
ATOM 624 C CA . ASP A 1 84 ? 4.862 10.466 -7.807 1.00 82.88 84 ASP A CA 1
ATOM 625 C C . ASP A 1 84 ? 3.505 9.923 -7.336 1.00 82.88 84 ASP A C 1
ATOM 627 O O . ASP A 1 84 ? 2.481 10.213 -7.965 1.00 82.88 84 ASP A O 1
ATOM 631 N N . PRO A 1 85 ? 3.455 9.169 -6.226 1.00 81.88 85 PRO A N 1
ATOM 632 C CA . PRO A 1 85 ? 2.204 8.632 -5.722 1.00 81.88 85 PRO A CA 1
ATOM 633 C C . PRO A 1 85 ? 1.298 9.766 -5.220 1.00 81.88 85 PRO A C 1
ATOM 635 O O . PRO A 1 85 ? 1.731 10.659 -4.489 1.00 81.88 85 PRO A O 1
ATOM 638 N N . ALA A 1 86 ? 0.017 9.727 -5.594 1.00 85.25 86 ALA A N 1
ATOM 639 C CA . ALA A 1 86 ? -0.955 10.763 -5.250 1.00 85.25 86 ALA A CA 1
ATOM 640 C C . ALA A 1 86 ? -2.211 10.180 -4.589 1.00 85.25 86 ALA A C 1
ATOM 642 O O . ALA A 1 86 ? -2.638 9.067 -4.891 1.00 85.25 86 ALA A O 1
ATOM 643 N N . ALA A 1 87 ? -2.832 10.960 -3.699 1.00 87.25 87 ALA A N 1
ATOM 644 C CA . ALA A 1 87 ? -3.975 10.520 -2.895 1.00 87.25 87 ALA A CA 1
ATOM 645 C C . ALA A 1 87 ? -5.198 10.099 -3.732 1.00 87.25 87 ALA A C 1
ATOM 647 O O . ALA A 1 87 ? -5.955 9.227 -3.318 1.00 87.25 87 ALA A O 1
ATOM 648 N N . ASN A 1 88 ? -5.363 10.674 -4.924 1.00 86.69 88 ASN A N 1
ATOM 649 C CA . ASN A 1 88 ? -6.474 10.405 -5.834 1.00 86.69 88 ASN A CA 1
ATOM 650 C C . ASN A 1 88 ? -6.196 9.282 -6.851 1.00 86.69 88 ASN A C 1
ATOM 652 O O . ASN A 1 88 ? -7.014 9.074 -7.748 1.00 86.69 88 ASN A O 1
ATOM 656 N N . MET A 1 89 ? -5.051 8.597 -6.769 1.00 85.50 89 MET A N 1
ATOM 657 C CA . MET A 1 89 ? -4.755 7.485 -7.671 1.00 85.50 89 MET A CA 1
ATOM 658 C C . MET A 1 89 ? -5.672 6.292 -7.399 1.00 85.50 89 MET A C 1
ATOM 660 O O . MET A 1 89 ? -5.931 5.939 -6.250 1.00 85.50 89 MET A O 1
ATOM 664 N N . THR A 1 90 ? -6.109 5.645 -8.478 1.00 82.06 90 THR A N 1
ATOM 665 C CA . THR A 1 90 ? -6.881 4.398 -8.449 1.00 82.06 90 THR A CA 1
ATOM 666 C C . THR A 1 90 ? -6.297 3.433 -9.477 1.00 82.06 90 THR A C 1
ATOM 668 O O . THR A 1 90 ? -5.673 3.864 -10.449 1.00 82.06 90 THR A O 1
ATOM 671 N N . TYR A 1 91 ? -6.492 2.128 -9.276 1.00 77.25 91 TYR A N 1
ATOM 672 C CA . TYR A 1 91 ? -6.040 1.123 -10.246 1.00 77.25 91 TYR A CA 1
ATOM 673 C C . TYR A 1 91 ? -6.957 1.031 -11.479 1.00 77.25 91 TYR A C 1
ATOM 675 O O . TYR A 1 91 ? -6.553 0.480 -12.495 1.00 77.25 91 TYR A O 1
ATOM 683 N N . ASP A 1 92 ? -8.176 1.579 -11.414 1.00 78.12 92 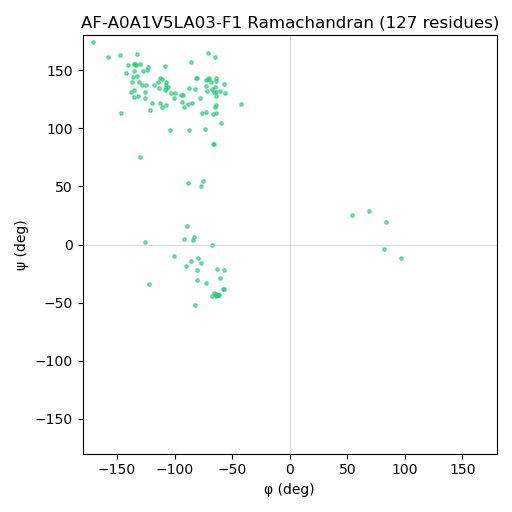ASP A N 1
ATOM 684 C CA . ASP A 1 92 ? -9.134 1.567 -12.531 1.00 78.12 92 ASP A CA 1
ATOM 685 C C . ASP A 1 92 ? -8.717 2.534 -13.656 1.00 78.12 92 ASP A C 1
ATOM 687 O O . ASP A 1 92 ? -8.892 2.252 -14.840 1.00 78.12 92 ASP A O 1
ATOM 691 N N . VAL A 1 93 ? -8.081 3.654 -13.290 1.00 74.50 93 VAL A N 1
ATOM 692 C CA . VAL A 1 93 ? -7.454 4.599 -14.229 1.00 74.50 93 VAL A CA 1
ATOM 693 C C . VAL A 1 93 ? -6.026 4.890 -13.754 1.00 74.50 93 VAL A C 1
ATOM 695 O O . VAL A 1 93 ? -5.769 5.944 -13.159 1.00 74.50 93 VAL A O 1
ATOM 698 N N . PRO A 1 94 ? -5.087 3.948 -13.958 1.00 75.12 94 PRO A N 1
ATOM 699 C CA . PRO A 1 94 ? -3.752 4.070 -13.403 1.00 75.12 94 PRO A CA 1
ATOM 700 C C . PRO A 1 94 ? -2.965 5.153 -14.149 1.00 75.12 94 PRO A C 1
ATOM 702 O O . PRO A 1 94 ? -2.898 5.182 -15.377 1.00 75.12 94 PRO A O 1
ATOM 705 N N . ALA A 1 95 ? -2.328 6.043 -13.388 1.00 79.44 95 ALA A N 1
ATOM 706 C CA . ALA A 1 95 ? -1.394 7.049 -13.906 1.00 79.44 95 ALA A CA 1
ATOM 707 C C . ALA A 1 95 ? 0.036 6.494 -14.099 1.00 79.44 95 ALA A C 1
ATOM 709 O O . ALA A 1 95 ? 0.975 7.242 -14.374 1.00 79.44 95 ALA A O 1
ATOM 710 N N . PHE A 1 96 ? 0.210 5.187 -13.914 1.00 80.75 96 PHE A N 1
ATOM 711 C CA . PHE A 1 96 ? 1.471 4.465 -14.019 1.00 80.75 96 PHE A CA 1
ATOM 712 C C . PHE A 1 96 ? 1.295 3.241 -14.918 1.00 80.75 96 PHE A C 1
ATOM 714 O O . PHE A 1 96 ? 0.197 2.706 -15.063 1.00 80.75 96 PHE A O 1
ATOM 721 N N . THR A 1 97 ? 2.396 2.793 -15.517 1.00 85.25 97 THR A N 1
ATOM 722 C CA . THR A 1 97 ? 2.451 1.497 -16.201 1.00 85.25 97 THR A CA 1
ATOM 723 C C . THR A 1 97 ? 3.098 0.497 -15.264 1.00 85.25 97 THR A C 1
ATOM 725 O O . THR A 1 97 ? 4.149 0.772 -14.684 1.00 85.25 97 THR A O 1
ATOM 728 N N . GLU A 1 98 ? 2.453 -0.650 -15.096 1.00 83.75 98 GLU A N 1
ATOM 729 C CA . GLU A 1 98 ? 2.986 -1.695 -14.240 1.00 83.75 98 GLU A CA 1
ATOM 730 C C . GLU A 1 98 ? 4.199 -2.376 -14.889 1.00 83.75 98 GLU A C 1
ATOM 732 O O . GLU A 1 98 ? 4.189 -2.686 -16.083 1.00 83.75 98 GLU A O 1
ATOM 737 N N . CYS A 1 99 ? 5.240 -2.608 -14.089 1.00 84.88 99 CYS A N 1
ATOM 738 C CA . CYS A 1 99 ? 6.395 -3.408 -14.461 1.00 84.88 99 CYS A CA 1
ATOM 739 C C . CYS A 1 99 ? 5.929 -4.807 -14.873 1.00 84.88 99 CYS A C 1
ATOM 741 O O . CYS A 1 99 ? 5.077 -5.420 -14.227 1.00 84.88 99 CYS A O 1
ATOM 743 N N . THR A 1 100 ? 6.517 -5.322 -15.944 1.00 84.25 100 THR A N 1
ATOM 744 C CA . THR A 1 100 ? 6.365 -6.724 -16.366 1.00 84.25 100 THR A CA 1
ATOM 745 C C . THR A 1 100 ? 7.717 -7.413 -16.535 1.00 84.25 100 THR A C 1
ATOM 747 O O . THR A 1 100 ? 7.770 -8.582 -16.898 1.00 84.25 100 THR A O 1
ATOM 750 N N . ALA A 1 101 ? 8.812 -6.701 -16.255 1.00 82.50 101 ALA A N 1
ATOM 751 C CA . ALA A 1 101 ? 10.180 -7.180 -16.380 1.00 82.50 101 ALA A CA 1
ATOM 752 C C . ALA A 1 101 ? 10.658 -7.877 -15.091 1.00 82.50 101 ALA A C 1
ATOM 754 O O . ALA A 1 101 ? 11.698 -7.526 -14.538 1.00 82.50 101 ALA A O 1
ATOM 755 N N . TYR A 1 102 ? 9.890 -8.852 -14.603 1.00 78.25 102 TYR A N 1
ATOM 756 C CA . TYR A 1 102 ? 10.288 -9.739 -13.506 1.00 78.25 102 TYR A CA 1
ATOM 757 C C . TYR A 1 102 ? 9.967 -11.198 -13.851 1.00 78.25 102 TYR A C 1
ATOM 759 O O . TYR A 1 102 ? 9.101 -11.470 -14.684 1.00 78.25 102 TYR A O 1
ATOM 767 N N . ASP A 1 103 ? 10.707 -12.128 -13.248 1.00 77.38 103 ASP A N 1
ATOM 768 C CA . ASP A 1 103 ? 10.726 -13.541 -13.650 1.00 77.38 103 ASP A CA 1
ATOM 769 C C . ASP A 1 103 ? 9.535 -14.342 -13.094 1.00 77.38 103 ASP A C 1
ATOM 771 O O . ASP A 1 103 ? 9.171 -15.393 -13.632 1.00 77.38 103 ASP A O 1
ATOM 775 N N . GLU A 1 104 ? 8.902 -13.866 -12.020 1.00 79.25 104 GLU A N 1
ATOM 776 C CA . GLU A 1 104 ? 7.757 -14.522 -11.405 1.00 79.25 104 GLU A CA 1
ATOM 777 C C . GLU A 1 104 ? 6.553 -14.563 -12.356 1.00 79.25 104 GLU A C 1
ATOM 779 O O . GLU A 1 104 ? 5.895 -13.561 -12.633 1.00 79.25 104 GLU A O 1
ATOM 784 N N . ALA A 1 105 ? 6.181 -15.774 -12.776 1.00 78.06 105 ALA A N 1
ATOM 785 C CA . ALA A 1 105 ? 4.994 -16.004 -13.602 1.00 78.06 105 ALA A CA 1
ATOM 786 C C . ALA A 1 105 ? 3.674 -15.628 -12.897 1.00 78.06 105 ALA A C 1
ATOM 788 O O . ALA A 1 105 ? 2.652 -15.416 -13.553 1.00 78.06 105 ALA A O 1
ATOM 789 N N . THR A 1 106 ? 3.677 -15.564 -11.562 1.00 80.56 106 THR A N 1
ATOM 790 C CA . THR A 1 106 ? 2.527 -15.186 -10.734 1.00 80.56 106 THR A CA 1
ATOM 791 C C . THR A 1 106 ? 2.953 -14.207 -9.655 1.00 80.56 106 THR A C 1
ATOM 793 O O . THR A 1 106 ? 3.916 -14.468 -8.938 1.00 80.56 106 THR A O 1
ATOM 796 N N . ARG A 1 107 ? 2.193 -13.121 -9.482 1.00 83.62 107 ARG A N 1
ATOM 797 C CA . ARG A 1 107 ? 2.474 -12.117 -8.449 1.00 83.62 107 ARG A CA 1
ATOM 798 C C . ARG 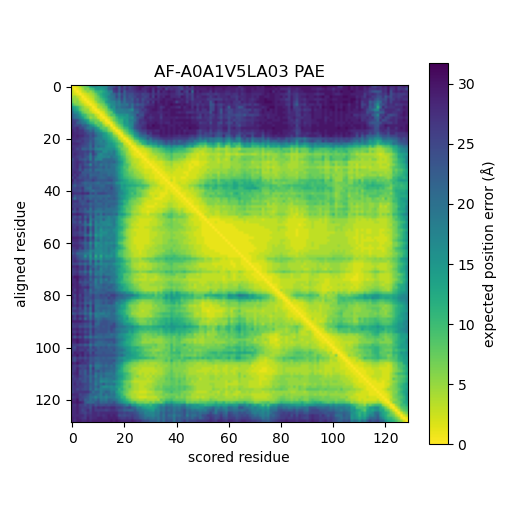A 1 107 ? 2.336 -12.709 -7.045 1.00 83.62 107 ARG A C 1
ATOM 800 O O . ARG A 1 107 ? 1.269 -13.251 -6.738 1.00 83.62 107 ARG A O 1
ATOM 807 N N . PRO A 1 108 ? 3.354 -12.562 -6.179 1.00 83.69 108 PRO A N 1
ATOM 808 C CA . PRO A 1 108 ? 3.243 -12.948 -4.781 1.00 83.69 108 PRO A CA 1
ATOM 809 C C . PRO A 1 108 ? 2.140 -12.158 -4.077 1.00 83.69 108 PRO A C 1
ATOM 811 O O . PRO A 1 108 ? 2.058 -10.932 -4.192 1.00 83.69 108 PRO A O 1
ATOM 814 N N . ALA A 1 109 ? 1.288 -12.865 -3.340 1.00 87.75 109 ALA A N 1
ATOM 815 C CA . ALA A 1 109 ? 0.302 -12.227 -2.483 1.00 87.75 109 ALA A CA 1
ATOM 816 C C . ALA A 1 109 ? 0.996 -11.569 -1.282 1.00 87.75 109 ALA A C 1
ATOM 818 O O . ALA A 1 109 ? 1.939 -12.113 -0.706 1.00 87.75 109 ALA A O 1
ATOM 819 N N . TYR A 1 110 ? 0.495 -10.410 -0.874 1.00 86.12 110 TYR A N 1
ATOM 820 C CA . TYR A 1 110 ? 0.813 -9.826 0.418 1.00 86.12 110 TYR A CA 1
ATOM 821 C C . TYR A 1 110 ? 0.099 -10.641 1.499 1.00 86.12 110 TYR A C 1
ATOM 823 O O . TYR A 1 110 ? -1.129 -10.672 1.531 1.00 86.12 110 TYR A O 1
ATOM 831 N N . VAL A 1 111 ? 0.877 -11.323 2.341 1.00 87.88 111 VAL A N 1
ATOM 832 C CA . VAL A 1 111 ? 0.370 -12.160 3.436 1.00 87.88 111 VAL A CA 1
ATOM 833 C C . VAL A 1 111 ? 0.563 -11.423 4.751 1.00 87.88 111 VAL A C 1
ATOM 835 O O . VAL A 1 111 ? 1.655 -11.418 5.319 1.00 87.88 111 VAL A O 1
ATOM 838 N N . GLU A 1 112 ? -0.490 -10.776 5.233 1.00 85.62 112 GLU A N 1
ATOM 839 C CA . GLU A 1 112 ? -0.450 -9.994 6.461 1.00 85.62 112 GLU A CA 1
ATOM 840 C C . GLU A 1 112 ? -0.319 -10.846 7.729 1.00 85.62 112 GLU A C 1
ATOM 842 O O . GLU A 1 112 ? -0.925 -11.905 7.891 1.00 85.62 112 GLU A O 1
ATOM 847 N N . ALA A 1 113 ? 0.437 -10.326 8.691 1.00 87.38 113 ALA A N 1
ATOM 848 C CA . ALA A 1 113 ? 0.430 -10.801 10.062 1.00 87.38 113 ALA A CA 1
ATOM 849 C C . ALA A 1 113 ? -0.686 -10.123 10.875 1.00 87.38 113 ALA A C 1
ATOM 851 O O . ALA A 1 113 ? -1.119 -8.998 10.595 1.00 87.38 113 ALA A O 1
ATOM 852 N N . ALA A 1 114 ? -1.108 -10.776 11.959 1.00 86.88 114 ALA A N 1
ATOM 853 C CA . ALA A 1 114 ? -2.021 -10.167 12.919 1.00 86.88 114 ALA A CA 1
ATOM 854 C C . ALA A 1 114 ? -1.437 -8.851 13.463 1.00 86.88 114 ALA A C 1
ATOM 856 O O . ALA A 1 114 ? -0.291 -8.803 13.918 1.00 86.88 114 ALA A O 1
ATOM 857 N N . ALA A 1 115 ? -2.237 -7.782 13.435 1.00 88.31 115 ALA A N 1
ATOM 858 C CA . ALA A 1 115 ? -1.791 -6.475 13.895 1.00 88.31 115 ALA A CA 1
ATOM 859 C C . ALA A 1 115 ? -1.466 -6.492 15.399 1.00 88.31 115 ALA A C 1
ATOM 861 O O . ALA A 1 115 ? -2.269 -6.926 16.227 1.00 88.31 115 ALA A O 1
ATOM 862 N N . SER A 1 116 ? -0.301 -5.961 15.766 1.00 87.25 116 SER A N 1
ATOM 863 C CA . SER A 1 116 ? 0.148 -5.820 17.152 1.00 87.25 116 SER A CA 1
ATOM 864 C C . SER A 1 116 ? 0.902 -4.509 17.330 1.00 87.25 116 SER A C 1
ATOM 866 O O . SER A 1 116 ? 1.536 -4.005 16.409 1.00 87.25 116 SER A O 1
ATOM 868 N N . SER A 1 117 ? 0.803 -3.897 18.512 1.00 85.12 117 SER A N 1
ATOM 869 C CA . SER A 1 117 ? 1.448 -2.607 18.808 1.00 85.12 117 SER A CA 1
ATOM 870 C C . SER A 1 117 ? 1.126 -1.475 17.816 1.00 85.12 117 SER A C 1
ATOM 872 O O . SER A 1 117 ? 1.875 -0.505 17.747 1.00 85.12 117 SER A O 1
ATOM 874 N N . LYS A 1 118 ? -0.032 -1.538 17.137 1.00 85.69 118 LYS A N 1
ATOM 875 C CA . LYS A 1 118 ? -0.460 -0.609 16.068 1.00 85.69 118 LYS A CA 1
ATOM 876 C C . LYS A 1 118 ? 0.356 -0.735 14.766 1.00 85.69 118 LYS A C 1
ATOM 878 O O . LYS A 1 118 ? 0.483 0.243 14.042 1.00 85.69 118 LYS A O 1
ATOM 883 N N . SER A 1 119 ? 0.889 -1.922 14.477 1.00 82.62 119 SER A N 1
ATOM 884 C CA . SER A 1 119 ? 1.609 -2.240 13.240 1.00 82.62 119 SER A CA 1
ATOM 885 C C . SER A 1 119 ? 1.250 -3.646 12.740 1.00 82.62 119 SER A C 1
ATOM 887 O O . SER A 1 119 ? 0.834 -4.500 13.526 1.00 82.62 119 SER A O 1
A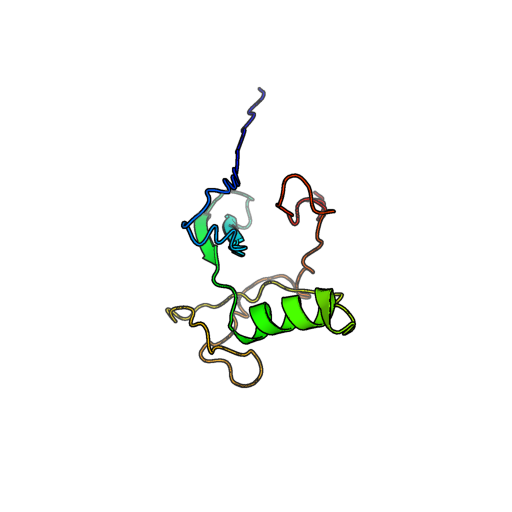TOM 889 N N . THR A 1 120 ? 1.391 -3.877 11.436 1.00 87.56 120 THR A N 1
ATOM 890 C CA . THR A 1 120 ? 1.324 -5.193 10.784 1.00 87.56 120 THR A CA 1
ATOM 891 C C . THR A 1 120 ? 2.469 -5.301 9.777 1.00 87.56 120 THR A C 1
ATOM 893 O O . THR A 1 120 ? 2.991 -4.286 9.314 1.00 87.56 120 THR A O 1
ATOM 896 N N . THR A 1 121 ? 2.884 -6.525 9.468 1.00 82.12 121 THR A N 1
ATOM 897 C CA . THR A 1 121 ? 3.940 -6.818 8.499 1.00 82.12 121 THR A CA 1
ATOM 898 C C . THR A 1 121 ? 3.479 -7.923 7.562 1.00 82.12 121 THR A C 1
ATOM 900 O O . THR A 1 121 ? 2.543 -8.657 7.870 1.00 82.12 121 THR A O 1
ATOM 903 N N . ASN A 1 122 ? 4.168 -8.075 6.438 1.00 72.69 122 ASN A N 1
ATOM 904 C CA . ASN A 1 122 ? 4.048 -9.248 5.576 1.00 72.69 122 ASN A CA 1
ATOM 905 C C . ASN A 1 122 ? 5.019 -10.375 5.951 1.00 72.69 122 ASN A C 1
ATOM 907 O O . ASN A 1 122 ? 5.240 -11.275 5.152 1.00 72.69 122 ASN A O 1
ATOM 911 N N . SER A 1 123 ? 5.618 -10.352 7.147 1.00 59.84 123 SER A N 1
ATOM 912 C CA . SER A 1 123 ? 6.616 -11.355 7.561 1.00 59.84 123 SER A CA 1
ATOM 913 C C . SER A 1 123 ? 6.030 -12.764 7.754 1.00 59.84 123 SER A C 1
ATOM 915 O O . SER A 1 123 ? 6.756 -13.673 8.138 1.00 59.84 123 SER A O 1
ATOM 917 N N . ALA A 1 124 ? 4.720 -12.939 7.548 1.00 50.34 124 ALA A N 1
ATOM 918 C CA . ALA A 1 124 ? 4.071 -14.243 7.448 1.00 50.34 124 ALA A CA 1
ATOM 919 C C . ALA A 1 124 ? 4.250 -14.891 6.059 1.00 50.34 124 ALA A C 1
ATOM 921 O O . ALA A 1 124 ? 3.971 -16.079 5.910 1.00 50.34 124 ALA A O 1
ATOM 922 N N . ALA A 1 125 ? 4.734 -14.141 5.062 1.00 51.81 125 ALA A N 1
ATOM 923 C CA . ALA A 1 125 ? 5.318 -14.713 3.860 1.00 51.81 125 ALA A CA 1
ATOM 924 C C . ALA A 1 125 ? 6.694 -15.283 4.236 1.00 51.81 125 ALA A C 1
ATOM 926 O O . ALA A 1 125 ? 7.657 -14.542 4.412 1.00 51.81 125 ALA A O 1
ATOM 927 N N . ASP A 1 126 ? 6.733 -16.597 4.452 1.00 40.28 126 ASP A N 1
ATOM 928 C CA . ASP A 1 126 ? 7.946 -17.414 4.530 1.00 40.28 126 ASP A CA 1
ATOM 929 C C . ASP A 1 126 ? 8.920 -16.976 3.418 1.00 40.28 126 ASP A C 1
ATOM 931 O O . ASP A 1 126 ? 8.552 -17.016 2.242 1.00 40.28 126 ASP A O 1
ATOM 935 N N . ASP A 1 127 ? 10.139 -16.539 3.762 1.00 41.53 127 ASP A N 1
ATOM 936 C CA . ASP A 1 127 ? 11.236 -16.386 2.792 1.00 41.53 127 ASP A CA 1
ATOM 937 C C . ASP A 1 127 ? 11.785 -17.777 2.438 1.00 41.53 127 ASP A C 1
ATOM 939 O O . ASP A 1 127 ? 12.956 -18.103 2.613 1.00 41.53 127 ASP A O 1
ATOM 943 N N . GLY A 1 128 ? 10.882 -18.650 1.996 1.00 39.12 128 GLY A N 1
ATOM 944 C CA . GLY A 1 128 ? 11.164 -20.035 1.696 1.00 39.12 128 GLY A CA 1
ATOM 945 C C . GLY A 1 128 ? 12.221 -20.172 0.608 1.00 39.12 128 GLY A C 1
ATOM 946 O O . GLY A 1 128 ? 11.890 -20.057 -0.567 1.00 39.12 128 GLY A O 1
ATOM 947 N N . ALA A 1 129 ? 13.428 -20.529 1.059 1.00 36.56 129 ALA A N 1
ATOM 948 C CA . ALA A 1 129 ? 14.533 -21.194 0.353 1.00 36.56 129 ALA A CA 1
ATOM 949 C C . ALA A 1 129 ? 15.262 -20.426 -0.766 1.00 36.56 129 ALA A C 1
ATOM 951 O O . ALA A 1 129 ? 14.667 -20.145 -1.826 1.00 36.56 129 ALA A O 1
#

Sequence (129 aa):
MRIGAKCNDRASAAVGLGSRSRAGAKLGGVFELECRRPDGSLAWSERAENIITDEGLNRILDVMLHGTTQTATWYCGLVESNTDPAANMTYDVPAFTECTAYDEATRPAYVEAAASSKSTTNSAADDGA

pLDDT: mean 75.98, std 17.72, range [32.81, 96.38]

Solvent-accessible surface area (backbone atoms only — not comparable to full-atom values): 9013 Å² total; per-residue (Å²): 136,90,84,85,86,86,88,87,79,87,88,87,80,72,85,53,96,92,53,86,59,75,79,75,92,84,80,70,50,74,48,78,48,74,45,60,43,98,86,69,46,78,71,50,74,50,78,45,80,44,82,64,24,55,66,54,54,49,48,53,48,32,37,76,72,70,68,45,82,73,86,88,76,46,66,82,83,53,64,76,58,97,62,81,88,54,51,84,61,45,85,91,68,55,91,62,58,72,58,74,92,64,88,68,92,63,84,66,66,58,36,72,40,82,72,50,89,93,43,68,46,51,79,66,49,71,89,77,126

Nearest PDB structures (foldseek):
  8c6j-assembly1_S  TM=4.764E-01  e=2.387E+00  Homo sapiens
  1ihr-assembly1_A  TM=2.343E-01  e=1.086E+00  Escherichia coli
  7slt-assembly1_C  TM=4.077E-01  e=8.014E+00  Locusta migratoria

Foldseek 3Di:
DDDDDDDDDDDDWDDDVPDPGDPDDDDWDKDKDFDADPVRHTPDIDIDIDDQAPVNVVLVCCVPPVVDDDPPWAFDFAFPDPDDDDNHADPVDHPTDTDPPDDDPDTDIQQWDDDDPNDIHSPVPPPDD

Mean predicted aligned error: 11.7 Å

Secondary structure (DSSP, 8-state):
----------------TTS---------EEEEEEEE-TTS-EEEEEEEEEPPPHHHHHHHHIIIII-PPP---EEPPPB-S-PPP-TT--SSS-SSPBP--SS-SSPPEE-PPPPBTTB--STTS----